Protein 5WEZ (pdb70)

Structure (mmCIF, N/CA/C/O backbone):
data_5WEZ
#
_entry.id   5WEZ
#
_cell.length_a   66.960
_cell.length_b   66.960
_cell.length_c   75.710
_cell.angle_alpha   90.00
_cell.angle_beta   90.00
_cell.angle_gamma   120.00
#
_symmetry.space_group_name_H-M   'P 32 2 1'
#
loop_
_entity.id
_entity.type
_entity.pdbx_description
1 polymer 'Tir chaperone'
2 polymer 'Translocated intimin receptor Tir'
#
loop_
_atom_site.group_PDB
_atom_site.id
_atom_site.type_symbol
_atom_site.label_atom_id
_atom_site.label_alt_id
_atom_site.label_comp_id
_atom_site.label_asym_id
_atom_site.label_entity_id
_atom_site.label_seq_id
_atom_site.pdbx_PDB_ins_code
_atom_site.Cartn_x
_atom_site.Cartn_y
_atom_site.Cartn_z
_atom_site.occupancy
_atom_site.B_iso_or_equiv
_atom_site.auth_seq_id
_atom_site.auth_comp_id
_atom_site.auth_asym_id
_atom_site.auth_atom_id
_atom_site.pdbx_PDB_model_num
ATOM 1 N N . ALA A 1 2 ? 4.175 45.380 15.452 1.00 184.67 1 ALA A N 1
ATOM 2 C CA . ALA A 1 2 ? 3.992 46.008 16.756 1.00 184.04 1 ALA A CA 1
ATOM 3 C C . ALA A 1 2 ? 3.948 44.904 17.794 1.00 180.46 1 ALA A C 1
ATOM 4 O O . ALA A 1 2 ? 3.095 44.872 18.686 1.00 180.37 1 ALA A O 1
ATOM 6 N N . SER A 1 3 ? 4.911 44.002 17.655 1.00 178.34 2 SER A N 1
ATOM 7 C CA . SER A 1 3 ? 4.890 42.716 18.327 1.00 173.79 2 SER A CA 1
ATOM 8 C C . SER A 1 3 ? 5.620 42.761 19.666 1.00 168.35 2 SER A C 1
ATOM 9 O O . SER A 1 3 ? 6.562 43.534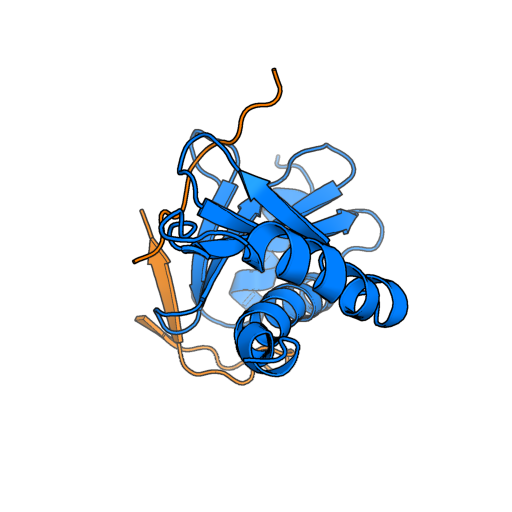 19.866 1.00 161.80 2 SER A O 1
ATOM 12 N N . SER A 1 4 ? 5.168 41.914 20.588 1.00 169.00 3 SER A N 1
ATOM 13 C CA . SER A 1 4 ? 5.842 41.774 21.866 1.00 169.17 3 SER A CA 1
ATOM 14 C C . SER A 1 4 ? 7.209 41.119 21.667 1.00 155.99 3 SER A C 1
ATOM 15 O O . SER A 1 4 ? 7.578 40.681 20.570 1.00 154.17 3 SER A O 1
ATOM 18 N N . ARG A 1 5 ? 7.964 41.045 22.760 1.00 146.06 4 ARG A N 1
ATOM 19 C CA . ARG A 1 5 ? 9.368 40.687 22.637 1.00 131.84 4 ARG A CA 1
ATOM 20 C C . ARG A 1 5 ? 9.570 39.219 22.259 1.00 118.81 4 ARG A C 1
ATOM 21 O O . ARG A 1 5 ? 10.597 38.882 21.653 1.00 102.89 4 ARG A O 1
ATOM 29 N N . SER A 1 6 ? 8.616 38.343 22.602 1.00 118.06 5 SER A N 1
ATOM 30 C CA . SER A 1 6 ? 8.688 36.942 22.192 1.00 109.01 5 SER A CA 1
ATOM 31 C C . SER A 1 6 ? 8.850 36.822 20.681 1.00 116.61 5 SER A C 1
ATOM 32 O O . SER A 1 6 ? 9.707 36.076 20.185 1.00 115.02 5 SER A O 1
ATOM 35 N N . GLU A 1 7 ? 8.038 37.570 19.934 1.00 122.94 6 GLU A N 1
ATOM 36 C CA . GLU A 1 7 ? 8.034 37.461 18.480 1.00 131.00 6 GLU A CA 1
ATOM 37 C C . GLU A 1 7 ? 9.255 38.092 17.824 1.00 128.98 6 GLU A C 1
ATOM 38 O O . GLU A 1 7 ? 9.545 37.796 16.656 1.00 127.31 6 GLU A O 1
ATOM 44 N N . LEU A 1 8 ? 9.962 38.967 18.534 1.00 128.07 7 LEU A N 1
ATOM 45 C CA . LEU A 1 8 ? 11.242 39.454 18.036 1.00 125.38 7 LEU A CA 1
ATOM 46 C C . LEU A 1 8 ? 12.321 38.395 18.211 1.00 123.61 7 LEU A C 1
ATOM 47 O O . LEU A 1 8 ? 12.998 38.009 17.246 1.00 118.76 7 LEU A O 1
ATOM 52 N N . LEU A 1 9 ? 12.469 37.901 19.447 1.00 120.02 8 LEU A N 1
ATOM 53 C CA . LEU A 1 9 ? 13.471 36.894 19.778 1.00 117.02 8 LEU A CA 1
ATOM 54 C C . LEU A 1 9 ? 13.475 35.751 18.784 1.00 118.93 8 LEU A C 1
ATOM 55 O O . LEU A 1 9 ? 14.525 35.379 18.249 1.00 115.43 8 LEU A O 1
ATOM 60 N N . LEU A 1 10 ? 12.292 35.205 18.513 1.00 119.28 9 LEU A N 1
ATOM 61 C CA . LEU A 1 10 ? 12.109 34.221 17.461 1.00 116.32 9 LEU A CA 1
ATOM 62 C C . LEU A 1 10 ? 12.800 34.658 16.182 1.00 121.98 9 LEU A C 1
ATOM 63 O O . LEU A 1 10 ? 13.770 34.031 15.750 1.00 126.55 9 LEU A O 1
ATOM 68 N N . ASP A 1 11 ? 12.318 35.745 15.583 1.00 124.76 10 ASP A N 1
ATOM 69 C CA . ASP A 1 11 ? 12.909 36.212 14.339 1.00 130.75 10 ASP A CA 1
ATOM 70 C C . ASP A 1 11 ? 14.406 36.411 14.490 1.00 125.15 10 ASP A C 1
ATOM 71 O O . ASP A 1 11 ? 15.184 35.996 13.624 1.00 124.87 10 ASP A O 1
ATOM 76 N N . ARG A 1 12 ? 14.830 37.022 15.597 1.00 119.21 11 ARG A N 1
ATOM 77 C CA . ARG A 1 12 ? 16.252 37.264 15.787 1.00 116.25 11 ARG A CA 1
ATOM 78 C C . ARG A 1 12 ? 17.007 35.955 15.967 1.00 104.51 11 ARG A C 1
ATOM 79 O O . ARG A 1 12 ? 18.142 35.819 15.505 1.00 108.65 11 ARG A O 1
ATOM 81 N N . PHE A 1 13 ? 16.372 34.970 16.593 1.00 95.52 12 PHE A N 1
ATOM 82 C CA . PHE A 1 13 ? 16.992 33.658 16.781 1.00 105.67 12 PHE A CA 1
ATOM 83 C C . PHE A 1 13 ? 17.127 32.907 15.456 1.00 113.26 12 PHE A C 1
ATOM 84 O O . PHE A 1 13 ? 18.196 32.370 15.131 1.00 114.59 12 PHE A O 1
ATOM 92 N N . ALA A 1 14 ? 16.042 32.845 14.681 1.00 116.14 13 ALA A N 1
ATOM 93 C CA . ALA A 1 14 ? 16.116 32.196 13.381 1.00 114.63 13 ALA A CA 1
ATOM 94 C C . ALA A 1 14 ? 17.159 32.868 12.499 1.00 130.58 13 ALA A C 1
ATOM 95 O O . ALA A 1 14 ? 17.790 32.203 11.672 1.00 136.26 13 ALA A O 1
ATOM 97 N N . GLU A 1 15 ? 17.372 34.176 12.678 1.00 140.05 14 GLU A N 1
ATOM 98 C CA . GLU A 1 15 ? 18.478 34.839 11.999 1.00 145.46 14 GLU A CA 1
ATOM 99 C C . GLU A 1 15 ? 19.816 34.312 12.487 1.00 140.16 14 GLU A C 1
ATOM 100 O O . GLU A 1 15 ? 20.749 34.164 11.692 1.00 149.53 14 GLU A O 1
ATOM 106 N N . LYS A 1 16 ? 19.935 34.035 13.790 1.00 127.09 15 LYS A N 1
ATOM 107 C CA . LYS A 1 16 ? 21.230 33.639 14.330 1.00 131.55 15 LYS A CA 1
ATOM 108 C C . LYS A 1 16 ? 21.655 32.263 13.813 1.00 134.63 15 LYS A C 1
ATOM 109 O O . LYS A 1 16 ? 22.831 32.054 13.486 1.00 135.56 15 LYS A O 1
ATOM 115 N N . ILE A 1 17 ? 20.714 31.314 13.704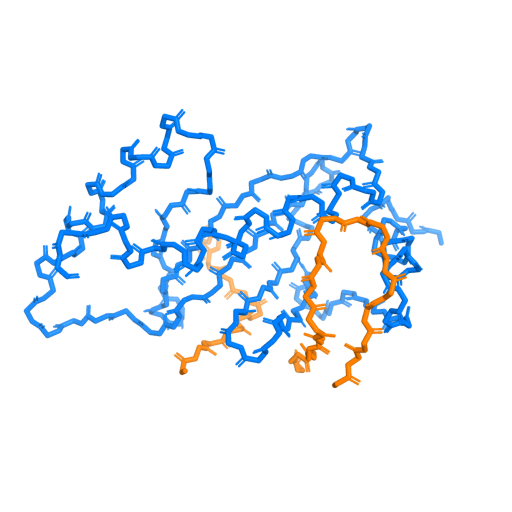 1.00 132.81 16 ILE A N 1
ATOM 116 C CA . ILE A 1 17 ? 21.083 29.976 13.230 1.00 125.57 16 ILE A CA 1
ATOM 117 C C . ILE A 1 17 ? 20.931 29.812 11.722 1.00 126.73 16 ILE A C 1
ATOM 118 O O . ILE A 1 17 ? 21.373 28.790 11.176 1.00 133.54 16 ILE A O 1
ATOM 123 N N . GLY A 1 18 ? 20.332 30.777 11.035 1.00 136.80 17 GLY A N 1
ATOM 124 C CA . GLY A 1 18 ? 20.293 30.724 9.588 1.00 152.11 17 GLY A CA 1
ATOM 125 C C . GLY A 1 18 ? 19.291 29.767 8.980 1.00 160.28 17 GLY A C 1
ATOM 126 O O . GLY A 1 18 ? 19.522 29.261 7.877 1.00 169.05 17 GLY A O 1
ATOM 127 N N . VAL A 1 19 ? 18.168 29.523 9.649 1.00 161.18 18 VAL A N 1
ATOM 128 C CA . VAL A 1 19 ? 17.135 28.628 9.139 1.00 170.64 18 V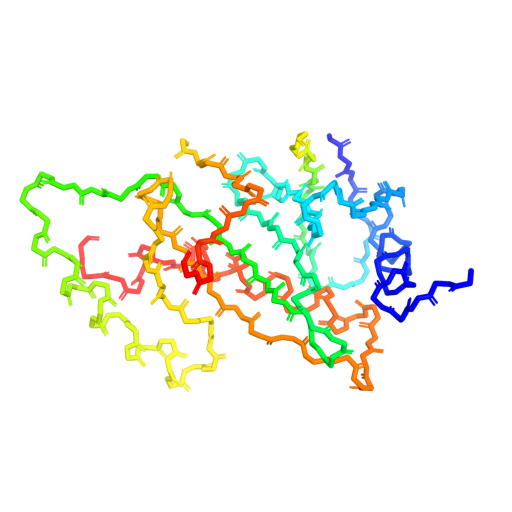AL A CA 1
ATOM 129 C C . VAL A 1 19 ? 15.960 29.406 8.538 1.00 177.05 18 VAL A C 1
ATOM 130 O O . VAL A 1 19 ? 14.873 28.848 8.358 1.00 179.32 18 VAL A O 1
ATOM 134 N N . GLY A 1 20 ? 16.155 30.679 8.226 1.00 178.06 19 GLY A N 1
ATOM 135 C CA . GLY A 1 20 ? 15.115 31.470 7.570 1.00 181.86 19 GLY A CA 1
ATOM 136 C C . GLY A 1 20 ? 14.181 32.118 8.585 1.00 175.44 19 GLY A C 1
ATOM 137 O O . GLY A 1 20 ? 14.639 32.878 9.441 1.00 173.68 19 GLY A O 1
ATOM 138 N N . SER A 1 21 ? 12.881 31.811 8.489 1.00 170.69 20 SER A N 1
ATOM 139 C CA . SER A 1 21 ? 11.865 32.478 9.297 1.00 159.17 20 SER A CA 1
ATOM 140 C C . SER A 1 21 ? 10.860 31.475 9.848 1.00 153.31 20 SER A C 1
ATOM 141 O O . SER A 1 21 ? 10.586 30.441 9.234 1.00 156.04 20 SER A O 1
ATOM 144 N N . ILE A 1 22 ? 10.311 31.812 11.023 1.00 143.36 21 ILE A N 1
ATOM 145 C CA . ILE A 1 22 ? 9.336 31.003 11.758 1.00 134.24 21 ILE A CA 1
ATOM 146 C C . ILE A 1 22 ? 8.377 31.954 12.457 1.00 129.65 21 ILE A C 1
ATOM 147 O O . ILE A 1 22 ? 8.539 33.173 12.373 1.00 132.74 21 ILE A O 1
ATOM 152 N N . SER A 1 23 ? 7.380 31.408 13.152 1.00 123.55 22 SER A N 1
ATOM 153 C CA . SER A 1 23 ? 6.309 32.222 13.719 1.00 126.40 22 SER A CA 1
ATOM 154 C C . SER A 1 23 ? 5.658 31.447 14.859 1.00 128.36 22 SER A C 1
ATOM 155 O O . SER A 1 23 ? 6.069 30.333 15.183 1.00 130.13 22 SER A O 1
ATOM 158 N N . PHE A 1 24 ? 4.635 32.046 15.470 1.00 130.10 23 PHE A N 1
ATOM 159 C CA . PHE A 1 24 ? 3.781 31.346 16.425 1.00 133.66 23 PHE A CA 1
ATOM 160 C C . PHE A 1 24 ? 2.432 31.019 15.781 1.00 143.94 23 PHE A C 1
ATOM 161 O O . PHE A 1 24 ? 1.974 31.720 14.875 1.00 153.68 23 PHE A O 1
ATOM 169 N N . ASN A 1 25 ? 1.793 29.944 16.251 1.00 140.96 24 ASN A N 1
ATOM 170 C CA . ASN A 1 25 ? 0.643 29.388 15.542 1.00 149.00 24 ASN A CA 1
ATOM 171 C C . ASN A 1 25 ? -0.657 29.770 16.250 1.00 154.21 24 ASN A C 1
ATOM 172 O O . ASN A 1 25 ? -0.670 30.564 17.196 1.00 150.11 24 ASN A O 1
ATOM 177 N N . GLU A 1 26 ? -1.772 29.210 15.769 1.00 169.33 25 GLU A N 1
ATOM 178 C CA . GLU A 1 26 ? -3.065 29.517 16.369 1.00 174.25 25 GLU A CA 1
ATOM 179 C C . GLU A 1 26 ? -3.084 29.176 17.854 1.00 170.14 25 GLU A C 1
ATOM 180 O O . GLU A 1 26 ? -3.865 29.760 18.612 1.00 178.33 25 GLU A O 1
ATOM 182 N N . ASN A 1 27 ? -2.212 28.273 18.288 1.00 157.22 26 ASN A N 1
ATOM 183 C CA . ASN A 1 27 ? -2.143 27.821 19.671 1.00 151.14 26 ASN A CA 1
ATOM 184 C C . ASN A 1 27 ? -0.910 28.360 20.401 1.00 143.09 26 ASN A C 1
ATOM 185 O O . ASN A 1 27 ? -0.353 27.687 21.279 1.00 129.14 26 ASN A O 1
ATOM 190 N N . ARG A 1 28 ? -0.451 29.555 20.018 1.00 145.56 27 ARG A N 1
ATOM 191 C CA . ARG A 1 28 ? 0.577 30.290 20.749 1.00 135.45 27 ARG A CA 1
ATOM 192 C C . ARG A 1 28 ? 1.815 29.427 20.977 1.00 135.19 27 ARG A C 1
ATOM 193 O O . ARG A 1 28 ? 2.342 29.338 22.089 1.00 135.36 27 ARG A O 1
ATOM 201 N N . LEU A 1 29 ? 2.267 28.758 19.920 1.00 137.84 28 LEU A N 1
ATOM 202 C CA . LEU A 1 29 ? 3.534 28.051 20.029 1.00 137.17 28 LEU A CA 1
ATOM 203 C C . LEU A 1 29 ? 4.135 27.834 18.646 1.00 130.29 28 LEU A C 1
ATOM 204 O O . LEU A 1 29 ? 3.500 28.067 17.618 1.00 138.74 28 LEU A O 1
ATOM 209 N N . CYS A 1 30 ? 5.389 27.401 18.648 1.00 113.83 29 CYS A N 1
ATOM 210 C CA . CYS A 1 30 ? 6.202 27.305 17.441 1.00 120.53 29 CYS A CA 1
ATOM 211 C C . CYS A 1 30 ? 7.003 26.011 17.559 1.00 126.89 29 CYS A C 1
ATOM 212 O O . CYS A 1 30 ? 8.041 25.962 18.234 1.00 118.59 29 CYS A O 1
ATOM 215 N N . SER A 1 31 ? 6.504 24.961 16.917 1.00 134.23 30 SER A N 1
ATOM 216 C CA . SER A 1 31 ? 7.110 23.641 16.996 1.00 136.29 30 SER A CA 1
ATOM 217 C C . SER A 1 31 ? 8.059 23.443 15.818 1.00 143.01 30 SER A C 1
ATOM 218 O O . SER A 1 31 ? 7.668 23.610 14.656 1.00 156.38 30 SER A O 1
ATOM 221 N N . PHE A 1 32 ? 9.300 23.100 16.127 1.00 128.87 31 PHE A N 1
ATOM 222 C CA . PHE A 1 32 ? 10.286 22.693 15.151 1.00 125.59 31 PHE A CA 1
ATOM 223 C C . PHE A 1 32 ? 10.966 21.445 15.706 1.00 129.47 31 PHE A C 1
ATOM 224 O O . PHE A 1 32 ? 11.071 21.283 16.923 1.00 131.80 31 PHE A O 1
ATOM 232 N N . ALA A 1 33 ? 11.401 20.549 14.828 1.00 134.17 32 ALA A N 1
ATOM 233 C CA . ALA A 1 33 ? 12.080 19.336 15.252 1.00 141.60 32 ALA A CA 1
ATOM 234 C C . ALA A 1 33 ? 13.553 19.413 14.870 1.00 142.04 32 ALA A C 1
ATOM 235 O O . ALA A 1 33 ? 13.899 19.459 13.685 1.00 146.21 32 ALA A O 1
ATOM 237 N N . ILE A 1 34 ? 14.420 19.426 15.876 1.00 137.25 33 ILE A N 1
ATOM 238 C CA . ILE A 1 34 ? 15.854 19.504 15.632 1.00 132.00 33 ILE A CA 1
ATOM 239 C C . ILE A 1 34 ? 16.359 18.093 15.355 1.00 143.60 33 ILE A C 1
ATOM 240 O O . ILE A 1 34 ? 16.389 17.239 16.248 1.00 143.63 33 ILE A O 1
ATOM 245 N N . ASP A 1 35 ? 16.710 17.844 14.087 1.00 149.88 34 ASP A N 1
ATOM 246 C CA . ASP A 1 35 ? 17.223 16.570 13.594 1.00 149.52 34 ASP A CA 1
ATOM 247 C C . ASP A 1 35 ? 16.153 15.483 13.541 1.00 154.17 34 ASP A C 1
ATOM 248 O O . ASP A 1 35 ? 16.463 14.301 13.706 1.00 156.54 34 ASP A O 1
ATOM 253 N N . GLU A 1 36 ? 14.893 15.874 13.309 1.00 157.27 35 GLU A N 1
ATOM 254 C CA . GLU A 1 36 ? 13.763 14.971 13.062 1.00 165.48 35 GLU A CA 1
ATOM 255 C C . GLU A 1 36 ? 13.599 13.864 14.106 1.00 164.15 35 GLU A C 1
ATOM 256 O O . GLU A 1 36 ? 12.772 12.958 13.937 1.00 170.59 35 GLU A O 1
ATOM 262 N N . ILE A 1 37 ? 14.356 13.922 15.196 1.00 154.86 36 ILE A N 1
ATOM 263 C CA . ILE A 1 37 ? 14.156 13.045 16.348 1.00 146.48 36 ILE A CA 1
ATOM 264 C C . ILE A 1 37 ? 13.709 13.846 17.565 1.00 137.87 36 ILE A C 1
ATOM 265 O O . ILE A 1 37 ? 12.733 13.498 18.232 1.00 135.30 36 ILE A O 1
ATOM 270 N N . TYR A 1 38 ? 14.385 14.955 17.836 1.00 135.10 37 TYR A N 1
ATOM 271 C CA . TYR A 1 38 ? 14.129 15.747 19.032 1.00 128.31 37 TYR A CA 1
ATOM 272 C C . TYR A 1 38 ? 13.094 16.828 18.730 1.00 125.59 37 TYR A C 1
ATOM 273 O O . TYR A 1 38 ? 13.401 17.861 18.130 1.00 122.43 37 TYR A O 1
ATOM 282 N N . TYR A 1 39 ? 11.868 16.595 19.178 1.00 124.77 38 TYR A N 1
ATOM 283 C CA . TYR A 1 39 ? 10.784 17.533 18.963 1.00 125.28 38 TYR A CA 1
ATOM 284 C C . TYR A 1 39 ? 10.760 18.583 20.064 1.00 118.90 38 TYR A C 1
ATOM 285 O O . TYR A 1 39 ? 10.799 18.261 21.257 1.00 114.00 38 TYR A O 1
ATOM 294 N N . ILE A 1 40 ? 10.675 19.841 19.640 1.00 114.65 39 ILE A N 1
ATOM 295 C CA . ILE A 1 40 ? 10.716 21.013 20.502 1.00 101.66 39 ILE A CA 1
ATOM 296 C C . ILE A 1 40 ? 9.614 21.949 20.041 1.00 106.29 39 ILE A C 1
ATOM 297 O O . ILE A 1 40 ? 9.415 22.130 18.833 1.00 112.21 39 ILE A O 1
ATOM 302 N N . SER A 1 41 ? 8.874 22.512 20.993 1.00 97.16 40 SER A N 1
ATOM 303 C CA . SER A 1 41 ? 7.853 23.501 20.694 1.00 102.00 40 SER A CA 1
ATOM 304 C C . SER A 1 41 ? 8.066 24.672 21.635 1.00 101.78 40 SER A C 1
ATOM 305 O O . SER A 1 41 ? 8.016 24.506 22.864 1.00 102.24 40 SER A O 1
ATOM 308 N N . LEU A 1 42 ? 8.348 25.840 21.071 1.00 97.42 41 LEU A N 1
ATOM 309 C CA . LEU A 1 42 ? 8.453 27.045 21.877 1.00 100.10 41 LEU A CA 1
ATOM 310 C C . LEU A 1 42 ? 7.060 27.631 22.091 1.00 102.10 41 LEU A C 1
ATOM 311 O O . LEU A 1 42 ? 6.319 27.844 21.130 1.00 103.92 41 LEU A O 1
ATOM 316 N N . SER A 1 43 ? 6.704 27.865 23.348 1.00 94.82 42 SER A N 1
ATOM 317 C CA . SER A 1 43 ? 5.450 28.495 23.728 1.00 91.88 42 SER A CA 1
ATOM 318 C C . SER A 1 43 ? 5.779 29.822 24.391 1.00 102.65 42 SER A C 1
ATOM 319 O O . SER A 1 43 ? 6.693 29.889 25.207 1.00 111.89 42 SER A O 1
ATOM 322 N N . ASP A 1 44 ? 5.066 30.885 24.050 1.00 113.89 43 ASP A N 1
ATOM 323 C CA . ASP A 1 44 ? 5.111 32.044 24.936 1.00 124.81 43 ASP A CA 1
ATOM 324 C C . ASP A 1 44 ? 3.866 31.959 25.808 1.00 121.57 43 ASP A C 1
ATOM 325 O O . ASP A 1 44 ? 2.817 32.531 25.519 1.00 117.51 43 ASP A O 1
ATOM 330 N N . ALA A 1 45 ? 4.001 31.172 26.882 1.00 119.46 44 ALA A N 1
ATOM 331 C CA . ALA A 1 45 ? 2.914 31.010 27.835 1.00 121.24 44 ALA A CA 1
ATOM 332 C C . ALA A 1 45 ? 2.458 32.345 28.382 1.00 114.72 44 ALA A C 1
ATOM 333 O O . ALA A 1 45 ? 1.264 32.574 28.556 1.00 123.90 44 ALA A O 1
ATOM 335 N N . ASN A 1 46 ? 3.388 33.254 28.616 1.00 102.13 45 ASN A N 1
ATOM 336 C CA . ASN A 1 46 ? 3.135 34.369 29.500 1.00 107.53 45 ASN A CA 1
ATOM 337 C C . ASN A 1 46 ? 3.861 35.608 29.000 1.00 94.98 45 ASN A C 1
ATOM 338 O O . ASN A 1 46 ? 4.833 35.531 28.257 1.00 103.11 45 ASN A O 1
ATOM 343 N N . ASP A 1 47 ? 3.382 36.766 29.412 1.00 109.55 46 ASP A N 1
ATOM 344 C CA . ASP A 1 47 ? 4.070 38.004 29.063 1.00 118.70 46 ASP A CA 1
ATOM 345 C C . ASP A 1 47 ? 5.497 38.004 29.585 1.00 115.21 46 ASP A C 1
ATOM 346 O O . ASP A 1 47 ? 6.382 38.645 29.007 1.00 125.65 46 ASP A O 1
ATOM 351 N N . GLU A 1 48 ? 5.733 37.312 30.683 1.00 106.76 47 GLU A N 1
ATOM 352 C CA . GLU A 1 48 ? 7.043 37.340 31.299 1.00 111.75 47 GLU A CA 1
ATOM 353 C C . GLU A 1 48 ? 7.932 36.194 30.839 1.00 107.35 47 GLU A C 1
ATOM 354 O O . GLU A 1 48 ? 9.164 36.314 30.900 1.00 110.65 47 GLU A O 1
ATOM 360 N N . TYR A 1 49 ? 7.368 35.085 30.377 1.00 99.31 48 TYR A N 1
ATOM 361 C CA . TYR A 1 49 ? 8.253 33.984 30.047 1.00 94.94 48 TYR A CA 1
ATOM 362 C C . TYR A 1 49 ? 7.709 33.209 28.856 1.00 91.07 48 TYR A C 1
ATOM 363 O O . TYR A 1 49 ? 6.507 33.256 28.554 1.00 97.00 48 TYR A O 1
ATOM 372 N N . MET A 1 50 ? 8.626 32.525 28.172 1.00 83.35 49 MET A N 1
ATOM 373 C CA . MET A 1 50 ? 8.320 31.427 27.275 1.00 85.66 49 MET A CA 1
ATOM 374 C C . MET A 1 50 ? 8.582 30.117 28.006 1.00 79.70 49 MET A C 1
ATOM 375 O O . MET A 1 50 ? 9.445 30.053 28.875 1.00 90.32 49 MET A O 1
ATOM 380 N N . MET A 1 51 ? 7.795 29.096 27.690 1.00 76.45 50 MET A N 1
ATOM 381 C CA . MET A 1 51 ? 8.121 27.732 28.056 1.00 84.40 50 MET A CA 1
ATOM 382 C C . MET A 1 51 ? 8.796 27.085 26.855 1.00 87.70 50 MET A C 1
ATOM 383 O O . MET A 1 51 ? 8.593 27.507 25.713 1.00 91.90 50 MET A O 1
ATOM 388 N N . ILE A 1 52 ? 9.639 26.087 27.126 1.00 78.98 51 ILE A N 1
ATOM 389 C CA . ILE A 1 52 ? 10.341 25.340 26.097 1.00 74.61 51 ILE A CA 1
ATOM 390 C C . ILE A 1 52 ? 10.037 23.877 26.324 1.00 71.76 51 ILE A C 1
ATOM 391 O O . ILE A 1 52 ? 10.456 23.305 27.340 1.00 75.10 51 ILE A O 1
ATOM 396 N N . TYR A 1 53 ? 9.308 23.273 25.393 1.00 73.27 52 TYR A N 1
ATOM 397 C CA . TYR A 1 53 ? 8.854 21.907 25.552 1.00 83.06 52 TYR A CA 1
ATOM 398 C C . TYR A 1 53 ? 9.681 20.976 24.681 1.00 94.33 52 TYR A C 1
ATOM 399 O O . TYR A 1 53 ? 9.872 21.237 23.488 1.00 106.19 52 TYR A O 1
ATOM 408 N N . GLY A 1 54 ? 10.216 19.926 25.292 1.00 89.64 53 GLY A N 1
ATOM 409 C CA . GLY A 1 54 ? 10.838 18.869 24.530 1.00 96.42 53 GLY A CA 1
ATOM 410 C C . GLY A 1 54 ? 9.900 17.692 24.606 1.00 106.11 53 GLY A C 1
ATOM 411 O O . GLY A 1 54 ? 9.527 17.248 25.697 1.00 109.10 53 GLY A O 1
ATOM 412 N N . VAL A 1 55 ? 9.467 17.207 23.453 1.00 107.42 54 VAL A N 1
ATOM 413 C CA . VAL A 1 55 ? 8.481 16.141 23.383 1.00 107.69 54 VAL A CA 1
ATOM 414 C C . VAL A 1 55 ? 9.221 14.831 23.182 1.00 114.12 54 VAL A C 1
ATOM 415 O O . VAL A 1 55 ? 10.081 14.723 22.305 1.00 130.12 54 VAL A O 1
ATOM 419 N N . CYS A 1 56 ? 8.906 13.828 23.994 1.00 143.59 55 CYS A N 1
ATOM 420 C CA . CYS A 1 56 ? 9.682 12.597 23.964 1.00 136.28 55 CYS A CA 1
ATOM 421 C C . CYS A 1 56 ? 8.847 11.388 23.557 1.00 138.51 55 CYS A C 1
ATOM 422 O O . CYS A 1 56 ? 9.265 10.246 23.770 1.00 142.50 55 CYS A O 1
ATOM 425 N N . GLY A 1 57 ? 7.680 11.620 22.973 1.00 137.16 56 GLY A N 1
ATOM 426 C CA . GLY A 1 57 ? 6.838 10.567 22.444 1.00 138.90 56 GLY A CA 1
ATOM 427 C C . GLY A 1 57 ? 5.721 10.193 23.397 1.00 147.29 56 GLY A C 1
ATOM 428 O O . GLY A 1 57 ? 5.566 10.757 24.479 1.00 149.93 56 GLY A O 1
ATOM 429 N N . LYS A 1 58 ? 4.933 9.205 22.960 1.00 154.09 57 LYS A N 1
ATOM 430 C CA . LYS A 1 58 ? 3.931 8.589 23.823 1.00 152.72 57 LYS A CA 1
ATOM 431 C C . LYS A 1 58 ? 4.594 8.022 25.082 1.00 157.33 57 LYS A C 1
ATOM 432 O O . LYS A 1 58 ? 5.808 7.801 25.130 1.00 153.80 57 LYS A O 1
ATOM 434 N N . PHE A 1 59 ? 3.787 7.811 26.122 1.00 165.85 58 PHE A N 1
ATOM 435 C CA . PHE A 1 59 ? 4.299 7.418 27.429 1.00 168.50 58 PHE A CA 1
ATOM 436 C C . PHE A 1 59 ? 3.905 5.978 27.712 1.00 176.02 58 PHE A C 1
ATOM 437 O O . PHE A 1 59 ? 2.705 5.675 27.783 1.00 182.14 58 PHE A O 1
ATOM 445 N N . PRO A 1 60 ? 4.867 5.072 27.888 1.00 180.43 59 PRO A N 1
ATOM 446 C CA . PRO A 1 60 ? 4.532 3.656 28.098 1.00 190.72 59 PRO A CA 1
ATOM 447 C C . PRO A 1 60 ? 3.573 3.425 29.261 1.00 196.10 59 PRO A C 1
ATOM 448 O O . PRO A 1 60 ? 3.623 4.096 30.296 1.00 191.90 59 PRO A O 1
ATOM 452 N N . THR A 1 61 ? 2.672 2.461 29.061 1.00 202.95 60 THR A N 1
ATOM 453 C CA . THR A 1 61 ? 1.718 2.042 30.075 1.00 207.88 60 THR A CA 1
ATOM 454 C C . THR A 1 61 ? 1.672 0.525 30.227 1.00 206.99 60 THR A C 1
ATOM 455 O O . THR A 1 61 ? 0.738 0.010 30.854 1.00 211.71 60 THR A O 1
ATOM 459 N N . ASP A 1 62 ? 2.640 -0.203 29.661 1.00 202.36 61 ASP A N 1
ATOM 460 C CA . ASP A 1 62 ? 2.729 -1.659 29.799 1.00 199.90 61 ASP A CA 1
ATOM 461 C C . ASP A 1 62 ? 3.783 -1.988 30.853 1.00 195.75 61 ASP A C 1
ATOM 462 O O . ASP A 1 62 ? 4.987 -1.876 30.594 1.00 191.80 61 ASP A O 1
ATOM 464 N N . ASN A 1 63 ? 3.326 -2.428 32.027 1.00 196.78 62 ASN A N 1
ATOM 465 C CA . ASN A 1 63 ? 4.137 -2.479 33.239 1.00 191.95 62 ASN A CA 1
ATOM 466 C C . ASN A 1 63 ? 4.830 -1.130 33.474 1.00 188.40 62 ASN A C 1
ATOM 467 O O . ASN A 1 63 ? 6.062 -1.080 33.577 1.00 182.48 62 ASN A O 1
ATOM 472 N N . PRO A 1 64 ? 4.060 -0.009 33.566 1.00 195.18 63 PRO A N 1
ATOM 473 C CA . PRO A 1 64 ? 4.664 1.327 33.691 1.00 201.03 63 PRO A CA 1
ATOM 474 C C . PRO A 1 64 ? 5.122 1.671 35.111 1.00 210.22 63 PRO A C 1
ATOM 475 O O . PRO A 1 64 ? 4.834 2.753 35.637 1.00 207.73 63 PRO A O 1
ATOM 479 N N . ASN A 1 65 ? 5.839 0.738 35.741 1.00 197.86 64 ASN A N 1
ATOM 480 C CA . ASN A 1 65 ? 6.520 1.019 37.001 1.00 198.87 64 ASN A CA 1
ATOM 481 C C . ASN A 1 65 ? 7.567 2.109 36.847 1.00 189.00 64 ASN A C 1
ATOM 482 O O . ASN A 1 65 ? 8.068 2.619 37.850 1.00 184.61 64 ASN A O 1
ATOM 487 N N . PHE A 1 66 ? 7.928 2.456 35.613 1.00 177.14 65 PHE A N 1
ATOM 488 C CA . PHE A 1 66 ? 8.991 3.422 35.382 1.00 165.10 65 PHE A CA 1
ATOM 489 C C . PHE A 1 66 ? 8.519 4.868 35.502 1.00 150.79 65 PHE A C 1
ATOM 490 O O . PHE A 1 66 ? 9.358 5.776 35.524 1.00 139.14 65 PHE A O 1
ATOM 498 N N . ALA A 1 67 ? 7.204 5.111 35.546 1.00 148.07 66 ALA A N 1
ATOM 499 C CA . ALA A 1 67 ? 6.733 6.450 35.876 1.00 133.72 66 ALA A CA 1
ATOM 500 C C . ALA A 1 67 ? 7.314 6.899 37.202 1.00 129.84 66 ALA A C 1
ATOM 501 O O . ALA A 1 67 ? 7.636 8.079 37.376 1.00 131.74 66 ALA A O 1
ATOM 503 N N . LEU A 1 68 ? 7.500 5.958 38.127 1.00 131.37 67 LEU A N 1
ATOM 504 C CA . LEU A 1 68 ? 8.268 6.211 39.338 1.00 130.67 67 LEU A CA 1
ATOM 505 C C . LEU A 1 68 ? 9.764 6.321 39.061 1.00 128.13 67 LEU A C 1
ATOM 506 O O . LEU A 1 68 ? 10.489 6.979 39.822 1.00 126.40 67 LEU A O 1
ATOM 511 N N . GLU A 1 69 ? 10.252 5.669 38.001 1.00 125.49 68 GLU A N 1
ATOM 512 C CA . GLU A 1 69 ? 11.657 5.841 37.630 1.00 121.15 68 GLU A CA 1
ATOM 513 C C . GLU A 1 69 ? 11.910 7.232 37.054 1.00 105.89 68 GLU A C 1
ATOM 514 O O . GLU A 1 69 ? 12.902 7.878 37.405 1.00 101.71 68 GLU A O 1
ATOM 516 N N . ILE A 1 70 ? 11.029 7.711 36.170 1.00 103.01 69 ILE A N 1
ATOM 517 C CA . ILE A 1 70 ? 11.112 9.097 35.692 1.00 102.18 69 ILE A CA 1
ATOM 518 C C . ILE A 1 70 ? 11.042 10.085 36.855 1.00 100.21 69 ILE A C 1
ATOM 519 O O . ILE A 1 70 ? 11.875 10.993 36.980 1.00 82.21 69 ILE A O 1
ATOM 524 N N . LEU A 1 71 ? 10.034 9.929 37.716 1.00 106.30 70 LEU A N 1
ATOM 525 C CA . LEU A 1 71 ? 9.970 10.760 38.914 1.00 109.35 70 LEU A CA 1
ATOM 526 C C . LEU A 1 71 ? 11.269 10.693 39.706 1.00 108.09 70 LEU A C 1
ATOM 527 O O . LEU A 1 71 ? 11.668 11.671 40.345 1.00 109.61 70 LEU A O 1
ATOM 532 N N . ASN A 1 72 ? 11.958 9.560 39.648 1.00 113.55 71 ASN A N 1
ATOM 533 C CA . ASN A 1 72 ? 13.253 9.444 40.306 1.00 116.23 71 ASN A CA 1
ATOM 534 C C . ASN A 1 72 ? 14.344 10.140 39.507 1.00 106.05 71 ASN A C 1
ATOM 535 O O . ASN A 1 72 ? 15.232 10.786 40.078 1.00 102.12 71 ASN A O 1
ATOM 540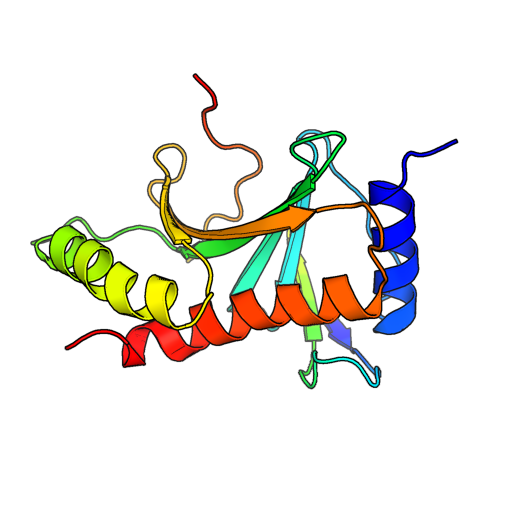 N N . ALA A 1 73 ? 14.298 10.006 38.179 1.00 100.34 72 ALA A N 1
ATOM 541 C CA . ALA A 1 73 ? 15.222 10.747 37.330 1.00 97.13 72 ALA A CA 1
ATOM 542 C C . ALA A 1 73 ? 15.154 12.236 37.620 1.00 97.66 72 ALA A C 1
ATOM 543 O O . ALA A 1 73 ? 16.171 12.939 37.549 1.00 94.38 72 ALA A O 1
ATOM 545 N N . ASN A 1 74 ? 13.969 12.732 37.974 1.00 100.37 73 ASN A N 1
ATOM 546 C CA . ASN A 1 74 ? 13.836 14.158 38.175 1.00 94.45 73 ASN A CA 1
ATOM 547 C C . ASN A 1 74 ? 14.775 14.681 39.257 1.00 97.39 73 ASN A C 1
ATOM 548 O O . ASN A 1 74 ? 15.062 15.883 39.288 1.00 98.45 73 ASN A O 1
ATOM 553 N N . LEU A 1 75 ? 15.296 13.814 40.120 1.00 95.27 74 LEU A N 1
ATOM 554 C CA . LEU A 1 75 ? 16.331 14.271 41.031 1.00 90.63 74 LEU A CA 1
ATOM 555 C C . LEU A 1 75 ? 17.539 14.768 40.259 1.00 91.48 74 LEU A C 1
ATOM 556 O O . LEU A 1 75 ? 18.093 15.830 40.566 1.00 86.69 74 LEU A O 1
ATOM 561 N N . TRP A 1 76 ? 17.945 14.041 39.226 1.00 93.87 75 TRP A N 1
ATOM 562 C CA . TRP A 1 76 ? 19.138 14.464 38.508 1.00 91.79 75 TRP A CA 1
ATOM 563 C C . TRP A 1 76 ? 18.912 15.828 37.898 1.00 89.09 75 TRP A C 1
ATOM 564 O O . TRP A 1 76 ? 19.665 16.764 38.170 1.00 98.90 75 TRP A O 1
ATOM 575 N N . PHE A 1 77 ? 17.828 15.989 37.143 1.00 87.71 76 PHE A N 1
ATOM 576 C CA . PHE A 1 77 ? 17.617 17.269 36.470 1.00 86.85 76 PHE A CA 1
ATOM 577 C C . PHE A 1 77 ? 17.471 18.421 37.462 1.00 82.09 76 PHE A C 1
ATOM 578 O O . PHE A 1 77 ? 17.823 19.562 37.136 1.00 86.84 76 PHE A O 1
ATOM 586 N N . ALA A 1 78 ? 16.997 18.143 38.679 1.00 72.29 77 ALA A N 1
ATOM 587 C CA . ALA A 1 78 ? 16.890 19.206 39.672 1.00 82.51 77 ALA A CA 1
ATOM 588 C C . ALA A 1 78 ? 18.262 19.681 40.145 1.00 92.22 77 ALA A C 1
ATOM 589 O O . ALA A 1 78 ? 18.482 20.887 40.307 1.00 95.97 77 ALA A O 1
ATOM 591 N N . GLU A 1 79 ? 19.195 18.756 40.400 1.00 95.51 78 GLU A N 1
ATOM 592 C CA . GLU A 1 79 ? 20.540 19.183 40.781 1.00 92.51 78 GLU A CA 1
ATOM 593 C C . GLU A 1 79 ? 21.259 19.869 39.620 1.00 91.98 78 GLU A C 1
ATOM 594 O O . GLU A 1 79 ? 22.029 20.815 39.836 1.00 97.61 78 GLU A O 1
ATOM 600 N N . ASN A 1 80 ? 21.026 19.414 38.387 1.00 88.56 79 ASN A N 1
ATOM 601 C CA . ASN A 1 80 ? 21.778 19.879 37.230 1.00 90.51 79 ASN A CA 1
ATOM 602 C C . ASN A 1 80 ? 21.196 21.143 36.625 1.00 100.31 79 ASN A C 1
ATOM 603 O O . ASN A 1 80 ? 21.802 21.710 35.710 1.00 104.13 79 ASN A O 1
ATOM 608 N N . GLY A 1 81 ? 20.044 21.597 37.111 1.00 103.90 80 GLY A N 1
ATOM 609 C CA . GLY A 1 81 ? 19.410 22.770 36.549 1.00 104.93 80 GLY A CA 1
ATOM 610 C C . GLY A 1 81 ? 18.585 22.529 35.308 1.00 100.55 80 GLY A C 1
ATOM 611 O O . GLY A 1 81 ? 18.090 23.494 34.710 1.00 106.70 80 GLY A O 1
ATOM 612 N N . GLY A 1 82 ? 18.392 21.271 34.921 1.00 91.95 81 GLY A N 1
ATOM 613 C CA . GLY A 1 82 ? 17.772 20.936 33.659 1.00 93.15 81 GLY A CA 1
ATOM 614 C C . GLY A 1 82 ? 16.272 21.124 33.618 1.00 87.44 81 GLY A C 1
ATOM 615 O O . GLY A 1 82 ? 15.654 21.698 34.521 1.00 90.69 81 GLY A O 1
ATOM 616 N N . PRO A 1 83 ? 15.653 20.646 32.554 1.00 81.48 82 PRO A N 1
ATOM 617 C CA . PRO A 1 83 ? 14.201 20.764 32.437 1.00 79.43 82 PRO A CA 1
ATOM 618 C C . PRO A 1 83 ? 13.501 19.884 33.465 1.00 82.04 82 PRO A C 1
ATOM 619 O O . PRO A 1 83 ? 14.052 18.918 33.997 1.00 81.47 82 PRO A O 1
ATOM 623 N N . TYR A 1 84 ? 12.261 20.246 33.762 1.00 78.85 83 TYR A N 1
ATOM 624 C CA . TYR A 1 84 ? 11.433 19.361 34.560 1.00 78.54 83 TYR A CA 1
ATOM 625 C C . TYR A 1 84 ? 10.887 18.240 33.685 1.00 88.33 83 TYR A C 1
ATOM 626 O O . TYR A 1 84 ? 10.307 18.492 32.619 1.00 92.82 83 TYR A O 1
ATOM 635 N N . LEU A 1 85 ? 11.057 17.003 34.148 1.00 88.97 84 LEU A N 1
ATOM 636 C CA . LEU A 1 85 ? 10.335 15.851 33.599 1.00 92.22 84 LEU A CA 1
ATOM 637 C C . LEU A 1 85 ? 8.851 15.918 33.982 1.00 91.18 84 LEU A C 1
ATOM 638 O O . LEU A 1 85 ? 8.507 15.821 35.161 1.00 85.53 84 LEU A O 1
ATOM 643 N N . CYS A 1 86 ? 7.965 16.077 32.993 1.00 93.31 85 CYS A N 1
ATOM 644 C CA . CYS A 1 86 ? 6.529 16.174 33.222 1.00 98.60 85 CYS A CA 1
ATOM 645 C C . CYS A 1 86 ? 5.757 15.235 32.314 1.00 111.17 85 CYS A C 1
ATOM 646 O O . CYS A 1 86 ? 6.170 14.961 31.185 1.00 113.64 85 CYS A O 1
ATOM 649 N N . TYR A 1 87 ? 4.598 14.785 32.795 1.00 122.29 86 TYR A N 1
ATOM 650 C CA . TYR A 1 87 ? 3.670 13.999 31.988 1.00 127.47 86 TYR A CA 1
ATOM 651 C C . TYR A 1 87 ? 2.476 14.847 31.568 1.00 126.31 86 TYR A C 1
ATOM 652 O O . TYR A 1 87 ? 1.900 15.576 32.380 1.00 122.17 86 TYR A O 1
ATOM 661 N N . GLU A 1 88 ? 2.088 14.713 30.306 1.00 132.37 87 GLU A N 1
ATOM 662 C CA . GLU A 1 88 ? 1.006 15.482 29.713 1.00 141.59 87 GLU A CA 1
ATOM 663 C C . GLU A 1 88 ? -0.098 14.528 29.280 1.00 154.47 87 GLU A C 1
ATOM 664 O O . GLU A 1 88 ? 0.180 13.459 28.729 1.00 159.36 87 GLU A O 1
ATOM 670 N N . SER A 1 89 ? -1.354 14.926 29.515 1.00 161.01 88 SER A N 1
ATOM 671 C CA . SER A 1 89 ? -2.494 14.025 29.368 1.00 170.45 88 SER A CA 1
ATOM 672 C C . SER A 1 89 ? -3.167 14.074 28.000 1.00 173.45 88 SER A C 1
ATOM 673 O O . SER A 1 89 ? -3.825 13.099 27.619 1.00 181.96 88 SER A O 1
ATOM 676 N N . GLY A 1 90 ? -3.025 15.172 27.255 1.00 169.13 89 GLY A N 1
ATOM 677 C CA . GLY A 1 90 ? -3.745 15.303 25.998 1.00 177.17 89 GLY A CA 1
ATOM 678 C C . GLY A 1 90 ? -3.165 14.459 24.881 1.00 183.70 89 GLY A C 1
ATOM 679 O O . GLY A 1 90 ? -3.885 14.051 23.963 1.00 192.56 89 GLY A O 1
ATOM 680 N N . ALA A 1 91 ? -1.861 14.200 24.930 1.00 179.73 90 ALA A N 1
ATOM 681 C CA . ALA A 1 91 ? -1.195 13.320 23.984 1.00 183.47 90 ALA A CA 1
ATOM 682 C C . ALA A 1 91 ? -0.571 12.123 24.682 1.00 180.11 90 ALA A C 1
ATOM 683 O O . ALA A 1 91 ? 0.164 11.360 24.043 1.00 180.98 90 ALA A O 1
ATOM 685 N N . GLN A 1 92 ? -0.840 11.952 25.980 1.00 176.21 91 GLN A N 1
ATOM 686 C CA . GLN A 1 92 ? -0.216 10.911 26.801 1.00 173.92 91 GLN A CA 1
ATOM 687 C C . GLN A 1 92 ? 1.302 10.910 26.636 1.00 165.58 91 GLN A C 1
ATOM 688 O O . GLN A 1 92 ? 1.955 9.885 26.812 1.00 161.41 91 GLN A O 1
ATOM 690 N N . SER A 1 93 ? 1.875 12.065 26.299 1.00 161.60 92 SER A N 1
ATOM 691 C CA . SER A 1 93 ? 3.277 12.163 25.912 1.00 153.38 92 SER A CA 1
ATOM 692 C C . SER A 1 93 ? 4.131 12.639 27.074 1.00 138.27 92 SER A C 1
ATOM 693 O O . SER A 1 93 ? 3.687 13.441 27.895 1.00 139.54 92 SER A O 1
ATOM 696 N N . LEU A 1 94 ? 5.355 12.126 27.145 1.00 131.11 93 LEU A N 1
ATOM 697 C CA . LEU A 1 94 ? 6.331 12.673 28.070 1.00 121.35 93 LEU A CA 1
ATOM 698 C C . LEU A 1 94 ? 6.763 14.057 27.582 1.00 117.64 93 LEU A C 1
ATOM 699 O O . LEU A 1 94 ? 6.508 14.448 26.439 1.00 121.73 93 LEU A O 1
ATOM 704 N N . LEU A 1 95 ? 7.383 14.816 28.478 1.00 112.62 94 LEU A N 1
ATOM 705 C CA . LEU A 1 95 ? 7.770 16.188 28.177 1.00 111.35 94 LEU A CA 1
ATOM 706 C C . LEU A 1 95 ? 8.922 16.613 29.077 1.00 106.41 94 LEU A C 1
ATOM 707 O O . LEU A 1 95 ? 8.890 16.367 30.287 1.00 110.01 94 LEU A O 1
ATOM 712 N N . LEU A 1 96 ? 9.923 17.262 28.494 1.00 99.00 95 LEU A N 1
ATOM 713 C CA . LEU A 1 96 ? 10.828 18.098 29.261 1.00 97.17 95 LEU A CA 1
ATOM 714 C C . LEU A 1 96 ? 10.276 19.525 29.264 1.00 96.67 95 LEU A C 1
ATOM 715 O O . LEU A 1 96 ? 9.802 20.011 28.233 1.00 110.28 95 LEU A O 1
ATOM 720 N N . ALA A 1 97 ? 10.258 20.168 30.428 1.00 79.54 96 ALA A N 1
ATOM 721 C CA . ALA A 1 97 ? 9.780 21.539 30.529 1.00 78.80 96 ALA A CA 1
ATOM 722 C C . ALA A 1 97 ? 10.874 22.435 31.079 1.00 82.90 96 ALA A C 1
ATOM 723 O O . ALA A 1 97 ? 11.429 22.150 32.146 1.00 86.55 96 ALA A O 1
ATOM 725 N N . LEU A 1 98 ? 11.167 23.519 30.352 1.00 77.34 97 LEU A N 1
ATOM 726 C CA . LEU A 1 98 ? 12.083 24.566 30.788 1.00 76.35 97 LEU A CA 1
ATOM 727 C C . LEU A 1 98 ? 11.367 25.900 30.723 1.00 83.07 97 LEU A C 1
ATOM 728 O O . LEU A 1 98 ? 10.940 26.320 29.640 1.00 87.37 97 LEU A O 1
ATOM 733 N N . ARG A 1 99 ? 11.263 26.589 31.853 1.00 79.09 98 ARG A N 1
ATOM 734 C CA . ARG A 1 99 ? 10.854 27.975 31.771 1.00 73.98 98 ARG A CA 1
ATOM 735 C C . ARG A 1 99 ? 12.035 28.823 31.321 1.00 73.32 98 ARG A C 1
ATOM 736 O O . ARG A 1 99 ? 13.196 28.547 31.673 1.00 74.12 98 ARG A O 1
ATOM 744 N N . PHE A 1 100 ? 11.717 29.831 30.505 1.00 75.50 99 PHE A N 1
ATOM 745 C CA . PHE A 1 100 ? 12.637 30.765 29.854 1.00 79.07 99 PHE A CA 1
ATOM 746 C C . PHE A 1 100 ? 12.074 32.194 29.962 1.00 84.17 99 PHE A C 1
ATOM 747 O O . PHE A 1 100 ? 11.115 32.567 29.258 1.00 78.37 99 PHE A O 1
ATOM 755 N N . PRO A 1 101 ? 12.629 33.020 30.839 1.00 90.06 100 PRO A N 1
ATOM 756 C CA . PRO A 1 101 ? 12.052 34.343 31.065 1.00 83.08 100 PRO A CA 1
ATOM 757 C C . PRO A 1 101 ? 12.530 35.344 30.024 1.00 86.42 100 PRO A C 1
ATOM 758 O O . PRO A 1 101 ? 13.607 35.213 29.442 1.00 87.70 100 PRO A O 1
ATOM 762 N N . LEU A 1 102 ? 11.727 36.402 29.846 1.00 96.17 101 LEU A N 1
ATOM 763 C CA . LEU A 1 102 ? 11.936 37.302 28.719 1.00 94.02 101 LEU A CA 1
ATOM 764 C C . LEU A 1 102 ? 12.691 38.581 29.035 1.00 97.85 101 LEU A C 1
ATOM 765 O O . LEU A 1 102 ? 13.126 39.245 28.093 1.00 110.71 101 LEU A O 1
ATOM 770 N N . ASP A 1 103 ? 12.871 38.979 30.287 1.00 97.70 102 ASP A N 1
ATOM 771 C CA . ASP A 1 103 ? 13.726 40.145 30.489 1.00 121.11 102 ASP A CA 1
ATOM 772 C C . ASP A 1 103 ? 15.189 39.737 30.374 1.00 123.70 102 ASP A C 1
ATOM 773 O O . ASP A 1 103 ? 15.592 38.664 30.828 1.00 120.04 102 ASP A O 1
ATOM 778 N N . ASP A 1 104 ? 15.974 40.587 29.715 1.00 139.00 103 ASP A N 1
ATOM 779 C CA . ASP A 1 104 ? 17.385 40.318 29.433 1.00 139.55 103 ASP A CA 1
ATOM 780 C C . ASP A 1 104 ? 17.553 39.074 28.556 1.00 126.92 103 ASP A C 1
ATOM 781 O O . ASP A 1 104 ? 18.603 38.431 28.542 1.00 131.51 103 ASP A O 1
ATOM 786 N N . ALA A 1 105 ? 16.516 38.757 27.791 1.00 106.08 104 ALA A N 1
ATOM 787 C CA . ALA A 1 105 ? 16.563 37.658 26.842 1.00 96.89 104 ALA A CA 1
ATOM 788 C C . ALA A 1 105 ? 17.312 38.053 25.578 1.00 100.37 104 ALA A C 1
ATOM 789 O O . ALA A 1 105 ? 17.222 39.192 25.121 1.00 115.47 104 ALA A O 1
ATOM 791 N N . THR A 1 106 ? 18.049 37.107 25.007 1.00 96.17 105 THR A N 1
ATOM 792 C CA . THR A 1 106 ? 18.855 37.332 23.811 1.00 98.48 105 THR A CA 1
ATOM 793 C C . THR A 1 106 ? 18.763 36.124 22.892 1.00 94.90 105 THR A C 1
ATOM 794 O O . THR A 1 106 ? 18.579 34.990 23.365 1.00 94.85 105 THR A O 1
ATOM 798 N N . PRO A 1 107 ? 18.904 36.329 21.573 1.00 104.81 106 PRO A N 1
ATOM 799 C CA . PRO A 1 107 ? 18.990 35.177 20.657 1.00 105.84 106 PRO A CA 1
ATOM 800 C C . PRO A 1 107 ? 19.970 34.083 21.077 1.00 110.44 106 PRO A C 1
ATOM 801 O O . PRO A 1 107 ? 19.636 32.893 20.967 1.00 103.78 106 PRO A O 1
ATOM 805 N N . GLU A 1 108 ? 21.167 34.424 21.570 1.00 114.04 107 GLU A N 1
ATOM 806 C CA . GLU A 1 108 ? 22.068 33.347 21.981 1.00 106.23 107 GLU A CA 1
ATOM 807 C C . GLU A 1 108 ? 21.540 32.634 23.210 1.00 112.00 107 GLU A C 1
ATOM 808 O O . GLU A 1 108 ? 21.745 31.428 23.343 1.00 112.59 107 GLU A O 1
ATOM 810 N N . LYS A 1 109 ? 20.827 33.340 24.101 1.00 106.84 108 LYS A N 1
ATOM 811 C CA . LYS A 1 109 ? 20.280 32.693 25.302 1.00 97.08 108 LYS A CA 1
ATOM 812 C C . LYS A 1 109 ? 19.148 31.745 24.950 1.00 92.66 108 LYS A C 1
ATOM 813 O O . LYS A 1 109 ? 19.046 30.652 25.519 1.00 97.97 108 LYS A O 1
ATOM 819 N N . LEU A 1 110 ? 18.310 32.126 24.000 1.00 88.32 109 LEU A N 1
ATOM 820 C CA . LEU A 1 110 ? 17.267 31.213 23.553 1.00 92.96 109 LEU A CA 1
ATOM 821 C C . LEU A 1 110 ? 17.885 29.990 22.883 1.00 90.79 109 LEU A C 1
ATOM 822 O O . LEU A 1 110 ? 17.573 28.841 23.230 1.00 88.74 109 LEU A O 1
ATOM 827 N N . GLU A 1 111 ? 18.800 30.223 21.953 1.00 101.57 110 GLU A N 1
ATOM 828 C CA . GLU A 1 111 ? 19.547 29.122 21.356 1.00 108.53 110 GLU A CA 1
ATOM 829 C C . GLU A 1 111 ? 20.180 28.225 22.415 1.00 109.46 110 GLU A C 1
ATOM 830 O O . GLU A 1 111 ? 20.096 26.999 22.319 1.00 111.59 110 GLU A O 1
ATOM 836 N N . ASN A 1 112 ? 20.791 28.816 23.449 1.00 104.43 111 ASN A N 1
ATOM 837 C CA . ASN A 1 112 ? 21.462 28.012 24.465 1.00 100.46 111 ASN A CA 1
ATOM 838 C C . ASN A 1 112 ? 20.483 27.076 25.139 1.00 101.93 111 ASN A C 1
ATOM 839 O O . ASN A 1 112 ? 20.737 25.874 25.277 1.00 106.02 111 ASN A O 1
ATOM 844 N N . GLU A 1 113 ? 19.332 27.608 25.528 1.00 95.34 112 GLU A N 1
ATOM 845 C CA . GLU A 1 113 ? 18.416 26.813 26.323 1.00 89.61 112 GLU A CA 1
ATOM 846 C C . GLU A 1 113 ? 17.686 25.797 25.469 1.00 94.84 112 GLU A C 1
ATOM 847 O O . GLU A 1 113 ? 17.455 24.672 25.928 1.00 101.92 112 GLU A O 1
ATOM 853 N N . ILE A 1 114 ? 17.330 26.147 24.226 1.00 97.53 113 ILE A N 1
ATOM 854 C CA . ILE A 1 114 ? 16.720 25.148 23.338 1.00 97.31 113 ILE A CA 1
ATOM 855 C C . ILE A 1 114 ? 17.559 23.867 23.303 1.00 97.57 113 ILE A C 1
ATOM 856 O O . ILE A 1 114 ? 17.076 22.778 23.644 1.00 95.55 113 ILE A O 1
ATOM 861 N N . GLU A 1 115 ? 18.844 23.985 22.964 1.00 94.96 114 GLU A N 1
ATOM 862 C CA . GLU A 1 115 ? 19.666 22.784 22.944 1.00 99.72 114 GLU A CA 1
ATOM 863 C C . GLU A 1 115 ? 19.822 22.169 24.331 1.00 103.21 114 GLU A C 1
ATOM 864 O O . GLU A 1 115 ? 20.115 20.970 24.423 1.00 114.36 114 GLU A O 1
ATOM 870 N N . VAL A 1 116 ? 19.627 22.935 25.416 1.00 92.04 115 VAL A N 1
ATOM 871 C CA . VAL A 1 116 ? 19.627 22.291 26.732 1.00 86.48 115 VAL A CA 1
ATOM 872 C C . VAL A 1 116 ? 18.535 21.257 26.776 1.00 92.75 115 VAL A C 1
ATOM 873 O O . VAL A 1 116 ? 18.751 20.121 27.220 1.00 104.99 115 VAL A O 1
ATOM 877 N N . VAL A 1 117 ? 17.363 21.611 26.258 1.00 89.24 116 VAL A N 1
ATOM 878 C CA . VAL A 1 117 ? 16.283 20.641 26.136 1.00 92.02 116 VAL A CA 1
ATOM 879 C C . VAL A 1 117 ? 16.680 19.502 25.199 1.00 104.71 116 VAL A C 1
ATOM 880 O O . VAL A 1 117 ? 16.342 18.338 25.448 1.00 115.58 116 VAL A O 1
ATOM 884 N N . VAL A 1 118 ? 17.448 19.791 24.145 1.00 99.31 117 VAL A N 1
ATOM 885 C CA . VAL A 1 118 ? 17.868 18.702 23.266 1.00 106.26 117 VAL A CA 1
ATOM 886 C C . VAL A 1 118 ? 18.827 17.764 23.982 1.00 110.37 117 VAL A C 1
ATOM 887 O O . VAL A 1 118 ? 18.640 16.545 23.947 1.00 111.01 117 VAL A O 1
ATOM 891 N N . LYS A 1 119 ? 19.859 18.296 24.651 1.00 108.63 118 LYS A N 1
ATOM 892 C CA . LYS A 1 119 ? 20.783 17.381 25.335 1.00 107.84 118 LYS A CA 1
ATOM 893 C C . LYS A 1 119 ? 20.085 16.636 26.465 1.00 113.96 118 LYS A C 1
ATOM 894 O O . LYS A 1 119 ? 20.496 15.524 26.821 1.00 115.64 118 LYS A O 1
ATOM 900 N N . SER A 1 120 ? 19.040 17.237 27.046 1.00 106.71 119 SER A N 1
ATOM 901 C CA . SER A 1 120 ? 18.232 16.517 28.019 1.00 100.21 119 SER A CA 1
ATOM 902 C C . SER A 1 120 ? 17.468 15.394 27.343 1.00 101.88 119 SER A C 1
ATOM 903 O O . SER A 1 120 ? 17.486 14.252 27.807 1.00 105.39 119 SER A O 1
ATOM 906 N N . MET A 1 121 ? 16.802 15.696 26.236 1.00 96.20 120 MET A N 1
ATOM 907 C CA . MET A 1 121 ? 16.110 14.646 25.499 1.00 106.37 120 MET A CA 1
ATOM 908 C C . MET A 1 121 ? 17.079 13.610 24.937 1.00 113.62 120 MET A C 1
ATOM 909 O O . MET A 1 121 ? 16.711 12.446 24.741 1.00 113.01 120 MET A O 1
ATOM 914 N N . GLU A 1 122 ? 18.299 14.035 24.617 1.00 122.63 121 GLU A N 1
ATOM 915 C CA . GLU A 1 122 ? 19.324 13.119 24.127 1.00 128.50 121 GLU A CA 1
ATOM 916 C C . GLU A 1 122 ? 19.785 12.201 25.249 1.00 121.58 121 GLU A C 1
ATOM 917 O O . GLU A 1 122 ? 19.663 10.972 25.166 1.00 128.82 121 GLU A O 1
ATOM 923 N N . ASN A 1 123 ? 20.249 12.793 26.345 1.00 110.36 122 ASN A N 1
ATOM 924 C CA . ASN A 1 123 ? 20.873 12.040 27.421 1.00 115.33 122 ASN A CA 1
ATOM 925 C C . ASN A 1 123 ? 19.871 11.276 28.288 1.00 113.63 122 ASN A C 1
ATOM 926 O O . ASN A 1 123 ? 20.301 10.469 29.122 1.00 113.02 122 ASN A O 1
ATOM 931 N N . LEU A 1 124 ? 18.565 11.461 28.061 1.00 106.80 123 LEU A N 1
ATOM 932 C CA . LEU A 1 124 ? 17.546 10.923 28.963 1.00 98.77 123 LEU A CA 1
ATOM 933 C C . LEU A 1 124 ? 17.733 9.435 29.222 1.00 111.92 123 LEU A C 1
ATOM 934 O O . LEU A 1 124 ? 17.669 8.991 30.375 1.00 115.95 123 LEU A O 1
ATOM 939 N N . TYR A 1 125 ? 17.945 8.636 28.171 1.00 114.03 124 TYR A N 1
ATOM 940 C CA . TYR A 1 125 ? 18.101 7.210 28.427 1.00 117.11 124 TYR A CA 1
ATOM 941 C C . TYR A 1 125 ? 19.342 6.916 29.262 1.00 114.72 124 TYR A C 1
ATOM 942 O O . TYR A 1 125 ? 19.385 5.893 29.946 1.00 121.64 124 TYR A O 1
ATOM 951 N N . LEU A 1 126 ? 20.347 7.785 29.239 1.00 118.16 125 LEU A N 1
ATOM 952 C CA . LEU A 1 126 ? 21.510 7.579 30.093 1.00 119.88 125 LEU A CA 1
ATOM 953 C C . LEU A 1 126 ? 21.221 7.922 31.542 1.00 119.15 125 LEU A C 1
ATOM 954 O O . LEU A 1 126 ? 21.809 7.324 32.445 1.00 128.44 125 LEU A O 1
ATOM 959 N N . VAL A 1 127 ? 20.321 8.874 31.787 1.00 113.80 126 VAL A N 1
ATOM 960 C CA . VAL A 1 127 ? 20.050 9.281 33.150 1.00 112.99 126 VAL A CA 1
ATOM 961 C C . VAL A 1 127 ? 19.182 8.254 33.862 1.00 119.61 126 VAL A C 1
ATOM 962 O O . VAL A 1 127 ? 19.085 8.280 35.092 1.00 121.78 126 VAL A O 1
ATOM 966 N N . LEU A 1 128 ? 18.611 7.306 33.125 1.00 129.04 127 LEU A N 1
ATOM 967 C CA . LEU A 1 128 ? 17.784 6.224 33.643 1.00 139.19 127 LEU A CA 1
ATOM 968 C C . LEU A 1 128 ? 18.563 4.911 33.792 1.00 157.28 127 LEU A C 1
ATOM 969 O O . LEU A 1 128 ? 19.573 4.674 33.125 1.00 161.94 127 LEU A O 1
ATOM 974 N N . HIS A 1 129 ? 18.050 4.041 34.675 1.00 169.42 128 HIS A N 1
ATOM 975 C CA . HIS A 1 129 ? 18.800 2.865 35.122 1.00 189.49 128 HIS A CA 1
ATOM 976 C C . HIS A 1 129 ? 18.827 1.765 34.064 1.00 210.71 128 HIS A C 1
ATOM 977 O O . HIS A 1 129 ? 19.826 1.045 33.928 1.00 217.73 128 HIS A O 1
ATOM 979 N N . ASN A 1 130 ? 17.738 1.601 33.324 1.00 220.77 129 ASN A N 1
ATOM 980 C CA . ASN A 1 130 ? 17.710 0.632 32.237 1.00 234.74 129 ASN A CA 1
ATOM 981 C C . ASN A 1 130 ? 16.957 1.203 31.038 1.00 241.37 129 ASN A C 1
ATOM 982 O O . ASN A 1 130 ? 17.417 2.154 30.401 1.00 241.66 129 ASN A O 1
ATOM 984 N N . GLY B 2 18 ? 13.955 20.724 6.347 1.00 182.59 35 GLY B N 1
ATOM 985 C CA . GLY B 2 18 ? 15.389 20.565 6.212 1.00 182.64 35 GLY B CA 1
ATOM 986 C C . GLY B 2 18 ? 16.066 21.909 6.088 1.00 192.62 35 GLY B C 1
ATOM 987 O O . GLY B 2 18 ? 16.272 22.431 4.993 1.00 207.49 35 GLY B O 1
ATOM 988 N N . HIS B 2 19 ? 16.414 22.482 7.225 1.00 185.28 36 HIS B N 1
ATOM 989 C CA . HIS B 2 19 ? 17.106 23.748 7.231 1.00 182.23 36 HIS B CA 1
ATOM 990 C C . HIS B 2 19 ? 18.428 23.480 7.940 1.00 170.77 36 HIS B C 1
ATOM 991 O O . HIS B 2 19 ? 18.491 22.812 9.000 1.00 166.98 36 HIS B O 1
ATOM 998 N N . LEU B 2 20 ? 19.484 23.984 7.323 1.00 163.57 37 LEU B N 1
ATOM 999 C CA . LEU B 2 20 ? 20.826 23.823 7.825 1.00 152.23 37 LEU B CA 1
ATOM 1000 C C . LEU B 2 20 ? 21.226 25.098 8.532 1.00 149.49 37 LEU B C 1
ATOM 1001 O O . LEU B 2 20 ? 21.040 26.204 7.986 1.00 151.76 37 LEU B O 1
ATOM 1003 N N . ILE B 2 21 ? 21.773 24.893 9.734 1.00 141.52 38 ILE B N 1
ATOM 1004 C CA . ILE B 2 21 ? 22.225 25.892 10.696 1.00 139.29 38 ILE B CA 1
ATOM 1005 C C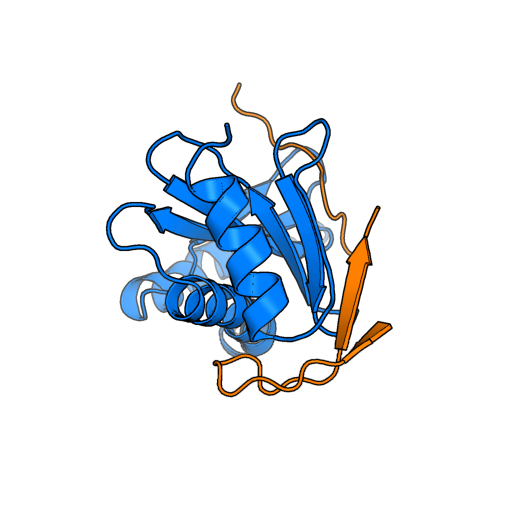 . ILE B 2 21 ? 23.704 26.178 10.578 1.00 151.68 38 ILE B C 1
ATOM 1006 O O . ILE B 2 21 ? 24.493 25.275 10.653 1.00 150.64 38 ILE B O 1
ATOM 1011 N N . SER B 2 22 ? 24.097 27.430 10.436 1.00 174.63 39 SER B N 1
ATOM 1012 C CA . SER B 2 22 ? 25.513 27.744 10.324 1.00 185.33 39 SER B CA 1
ATOM 1013 C C . SER B 2 22 ? 25.793 28.815 11.353 1.00 178.80 39 SER B C 1
ATOM 1014 O O . SER B 2 22 ? 26.226 29.890 11.028 1.00 191.39 39 SER B O 1
ATOM 1017 N N . SER B 2 23 ? 25.556 28.505 12.611 1.00 157.27 40 SER B N 1
ATOM 1018 C CA . SER B 2 23 ? 25.633 29.480 13.685 1.00 145.97 40 SER B CA 1
ATOM 1019 C C . SER B 2 23 ? 26.776 29.152 14.630 1.00 134.87 40 SER B C 1
ATOM 1020 O O . SER B 2 23 ? 27.173 28.000 14.768 1.00 129.66 40 SER B O 1
ATOM 1023 N N . THR B 2 24 ? 27.294 30.197 15.286 1.00 142.62 41 THR B N 1
ATOM 1024 C CA . THR B 2 24 ? 28.228 30.047 16.398 1.00 145.68 41 THR B CA 1
ATOM 1025 C C . THR B 2 24 ? 27.552 29.449 17.615 1.00 145.60 41 THR B C 1
ATOM 1026 O O . THR B 2 24 ? 28.209 28.761 18.402 1.00 144.01 41 THR B O 1
ATOM 1030 N N . GLY B 2 25 ? 26.259 29.682 17.765 1.00 149.00 42 GLY B N 1
ATOM 1031 C CA . GLY B 2 25 ? 25.528 29.276 18.940 1.00 145.71 42 GLY B CA 1
ATOM 1032 C C . GLY B 2 25 ? 25.537 27.789 19.264 1.00 134.91 42 GLY B C 1
ATOM 1033 O O . GLY B 2 25 ? 26.081 26.953 18.548 1.00 135.26 42 GLY B O 1
ATOM 1034 N N . ALA B 2 26 ? 24.890 27.463 20.373 1.00 123.19 43 ALA B N 1
ATOM 1035 C CA . ALA B 2 26 ? 24.989 26.138 20.960 1.00 114.96 43 ALA B CA 1
ATOM 1036 C C . ALA B 2 26 ? 24.245 25.088 20.202 1.00 111.20 43 ALA B C 1
ATOM 1037 O O . ALA B 2 26 ? 23.974 24.046 20.789 1.00 113.28 43 ALA B O 1
ATOM 1039 N N . LEU B 2 27 ? 23.885 25.324 18.948 1.00 122.73 44 LEU B N 1
ATOM 1040 C CA . LEU B 2 27 ? 23.242 24.324 18.110 1.00 122.61 44 LEU B CA 1
ATOM 1041 C C . LEU B 2 27 ? 24.218 23.836 17.027 1.00 121.92 44 LEU B C 1
ATOM 1042 O O . LEU B 2 27 ? 24.033 24.083 15.832 1.00 119.70 44 LEU B O 1
ATOM 1047 N N . GLY B 2 28 ? 25.267 23.129 17.464 1.00 128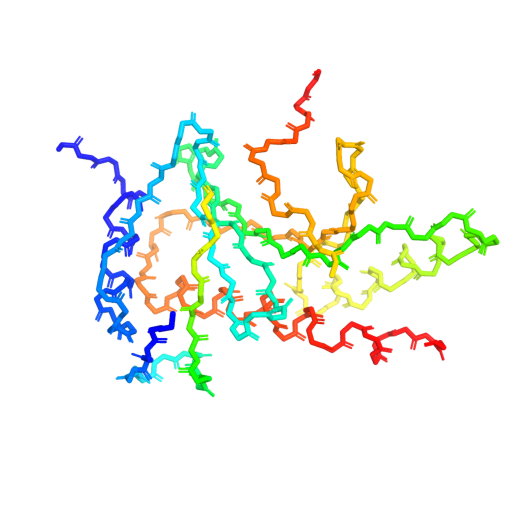.87 45 GLY B N 1
ATOM 1048 C CA . GLY B 2 28 ? 26.256 22.519 16.584 1.00 128.73 45 GLY B CA 1
ATOM 1049 C C . GLY B 2 28 ? 25.723 21.230 16.000 1.00 129.08 45 GLY B C 1
ATOM 1050 O O . GLY B 2 28 ? 26.285 20.147 16.207 1.00 126.92 45 GLY B O 1
ATOM 1051 N N . SER B 2 29 ? 24.633 21.354 15.253 1.00 131.41 46 SER B N 1
ATOM 1052 C CA . SER B 2 29 ? 23.810 20.225 14.866 1.00 141.20 46 SER B CA 1
ATOM 1053 C C . SER B 2 29 ? 23.298 20.491 13.462 1.00 145.89 46 SER B C 1
ATOM 1054 O O . SER B 2 29 ? 23.279 21.632 13.006 1.00 144.82 46 SER B O 1
ATOM 1057 N N . ARG B 2 30 ? 22.880 19.432 12.773 1.00 156.23 47 ARG B N 1
ATOM 1058 C CA . ARG B 2 30 ? 22.830 19.515 11.318 1.00 163.86 47 ARG B CA 1
ATOM 1059 C C . ARG B 2 30 ? 21.590 20.244 10.795 1.00 160.41 47 ARG B C 1
ATOM 1060 O O . ARG B 2 30 ? 21.714 21.205 10.024 1.00 156.99 47 ARG B O 1
ATOM 1062 N N . SER B 2 31 ? 20.395 19.763 11.093 1.00 161.26 48 SER B N 1
ATOM 1063 C CA . SER B 2 31 ? 19.225 20.409 10.509 1.00 171.13 48 SER B CA 1
ATOM 1064 C C . SER B 2 31 ? 18.029 20.529 11.422 1.00 172.22 48 SER B C 1
ATOM 1065 O O . SER B 2 31 ? 17.923 19.779 12.364 1.00 171.18 48 SER B O 1
ATOM 1068 N N . LEU B 2 32 ? 17.129 21.437 11.056 1.00 133.33 49 LEU B N 1
ATOM 1069 C CA . LEU B 2 32 ? 15.890 21.667 11.766 1.00 131.28 49 LEU B CA 1
ATOM 1070 C C . LEU B 2 32 ? 14.725 21.392 10.835 1.00 133.39 49 LEU B C 1
ATOM 1071 O O . LEU B 2 32 ? 14.669 21.932 9.734 1.00 123.12 49 LEU B O 1
ATOM 1076 N N . PHE B 2 33 ? 13.776 20.608 11.302 1.00 142.38 50 PHE B N 1
ATOM 1077 C CA . PHE B 2 33 ? 12.604 20.313 10.522 1.00 138.84 50 PHE B CA 1
ATOM 1078 C C . PHE B 2 33 ? 11.468 20.924 11.298 1.00 133.18 50 PHE B C 1
ATOM 1079 O O . PHE B 2 33 ? 11.445 20.867 12.522 1.00 135.90 50 PHE B O 1
ATOM 1081 N N . SER B 2 34 ? 10.540 21.525 10.581 1.00 130.11 51 SER B N 1
ATOM 1082 C CA . SER B 2 34 ? 9.410 22.175 11.197 1.00 130.94 51 SER B CA 1
ATOM 1083 C C . SER B 2 34 ? 8.155 21.343 11.060 1.00 138.62 51 SER B C 1
ATOM 1084 O O . SER B 2 34 ? 7.782 20.931 9.961 1.00 138.54 51 SER B O 1
ATOM 1087 N N . PRO B 2 35 ? 7.489 21.103 12.253 1.00 147.51 52 PRO B N 1
ATOM 1088 C CA . PRO B 2 35 ? 6.283 20.288 12.141 1.00 155.84 52 PRO B CA 1
ATOM 1089 C C . PRO B 2 35 ? 5.063 21.179 12.168 1.00 162.32 52 PRO B C 1
ATOM 1090 O O . PRO B 2 35 ? 4.866 21.971 13.086 1.00 161.54 52 PRO B O 1
ATOM 1094 N N . LEU B 2 36 ? 4.236 21.023 11.148 1.00 169.77 53 LEU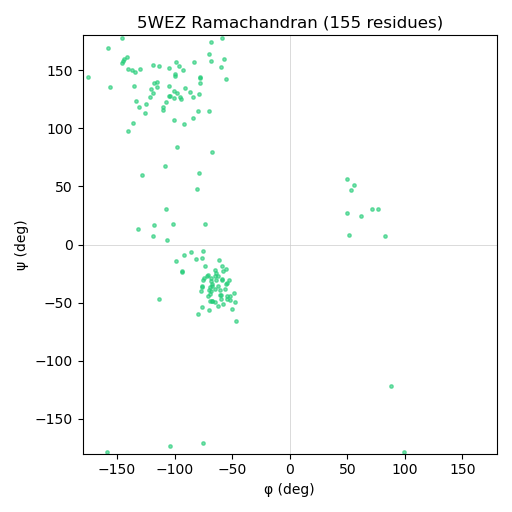 B N 1
ATOM 1095 C CA . LEU B 2 36 ? 3.063 21.868 10.941 1.00 170.99 53 LEU B CA 1
ATOM 1096 C C . LEU B 2 36 ? 2.132 21.891 12.165 1.00 168.37 53 LEU B C 1
ATOM 1097 O O . LEU B 2 36 ? 1.652 22.947 12.596 1.00 160.71 53 LEU B O 1
ATOM 1099 N N . ASP B 2 48 ? 8.083 8.660 17.154 1.00 151.30 65 ASP B N 1
ATOM 1100 C CA . ASP B 2 48 ? 6.649 8.605 17.432 1.00 164.58 65 ASP B CA 1
ATOM 1101 C C . ASP B 2 48 ? 6.313 9.619 18.499 1.00 178.52 65 ASP B C 1
ATOM 1102 O O . ASP B 2 48 ? 6.152 9.260 19.672 1.00 185.65 65 ASP B O 1
ATOM 1104 N N . ILE B 2 49 ? 6.202 10.887 18.097 1.00 180.38 66 ILE B N 1
ATOM 1105 C CA . ILE B 2 49 ? 6.196 12.012 19.022 1.00 183.75 66 ILE B CA 1
ATOM 1106 C C . ILE B 2 49 ? 5.064 12.969 18.663 1.00 188.93 66 ILE B C 1
ATOM 1107 O O . ILE B 2 49 ? 5.024 13.484 17.540 1.00 183.10 66 ILE B O 1
ATOM 1112 N N . PRO B 2 50 ? 4.167 13.257 19.586 1.00 202.23 67 PRO B N 1
ATOM 1113 C CA . PRO B 2 50 ? 3.015 14.110 19.281 1.00 202.96 67 PRO B CA 1
ATOM 1114 C C . PRO B 2 50 ? 3.190 15.561 18.798 1.00 194.99 67 PRO B C 1
ATOM 1115 O O . PRO B 2 50 ? 2.414 15.926 17.924 1.00 194.53 67 PRO B O 1
ATOM 1119 N N . GLY B 2 51 ? 4.125 16.361 19.295 1.00 187.85 68 GLY B N 1
ATOM 1120 C CA . GLY B 2 51 ? 4.235 17.725 18.791 1.00 177.58 68 GLY B CA 1
ATOM 1121 C C . GLY B 2 51 ? 2.923 18.465 18.925 1.00 175.77 68 GLY B C 1
ATOM 1122 O O . GLY B 2 51 ? 2.420 19.076 17.998 1.00 173.60 68 GLY B O 1
ATOM 1123 N N . LEU B 2 52 ? 2.392 18.411 20.130 1.00 178.00 69 LEU B N 1
ATOM 1124 C CA . LEU B 2 52 ? 1.115 18.979 20.510 1.00 176.30 69 LEU B CA 1
ATOM 1125 C C . LEU B 2 52 ? 0.984 20.465 20.312 1.00 181.04 69 LEU B C 1
ATOM 1126 O O . LEU B 2 52 ? 1.964 21.184 20.311 1.00 182.79 69 LEU B O 1
ATOM 1131 N N . PRO B 2 53 ? -0.306 20.916 20.092 1.00 183.53 70 PRO B N 1
ATOM 1132 C CA . PRO B 2 53 ? -0.441 22.358 19.949 1.00 183.09 70 PRO B CA 1
ATOM 1133 C C . PRO B 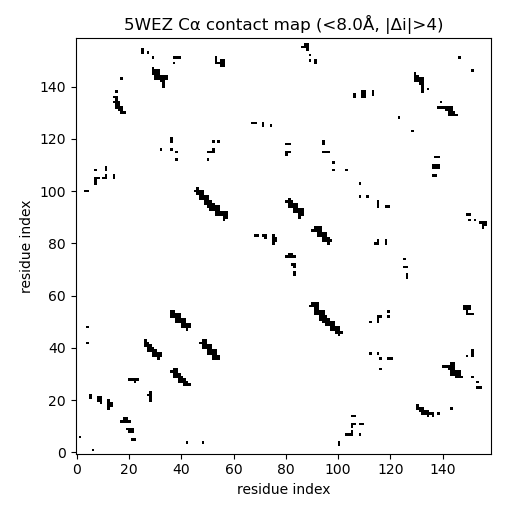2 53 ? -1.081 22.918 21.209 1.00 191.67 70 PRO B C 1
ATOM 1134 O O . PRO B 2 53 ? -1.367 24.105 21.257 1.00 200.62 70 PRO B O 1
ATOM 1138 N N . THR B 2 54 ? -1.328 22.083 22.211 1.00 185.21 71 THR B N 1
ATOM 1139 C CA . THR B 2 54 ? -1.904 22.604 23.449 1.00 175.70 71 THR B CA 1
ATOM 1140 C C . THR B 2 54 ? -1.988 21.503 24.493 1.00 172.74 71 THR B C 1
ATOM 1141 O O . THR B 2 54 ? -2.223 20.336 24.175 1.00 178.49 71 THR B O 1
ATOM 1145 N N . ASN B 2 55 ? -1.768 21.902 25.745 1.00 170.36 72 ASN B N 1
ATOM 1146 C CA . ASN B 2 55 ? -1.820 21.157 26.992 1.00 180.77 72 ASN B CA 1
ATOM 1147 C C . ASN B 2 55 ? -2.897 21.754 27.898 1.00 197.90 72 ASN B C 1
ATOM 1148 O O . ASN B 2 55 ? -3.216 22.941 27.777 1.00 201.13 72 ASN B O 1
ATOM 1153 N N . PRO B 2 56 ? -3.474 20.971 28.812 1.00 210.89 73 PRO B N 1
ATOM 1154 C CA . PRO B 2 56 ? -4.617 21.463 29.597 1.00 220.46 73 PRO B CA 1
ATOM 1155 C C . PRO B 2 56 ? -4.187 22.367 30.743 1.00 224.03 73 PRO B C 1
ATOM 1156 O O . PRO B 2 56 ? -3.503 21.936 31.678 1.00 224.23 73 PRO B O 1
ATOM 1160 N N . SER B 2 57 ? -4.584 23.642 30.664 1.00 225.18 74 SER B N 1
ATOM 1161 C CA . SER B 2 57 ? -4.507 24.522 31.827 1.00 227.95 74 SER B CA 1
ATOM 1162 C C . SER B 2 57 ? -5.515 24.104 32.887 1.00 227.53 74 SER B C 1
ATOM 1163 O O . SER B 2 57 ? -5.238 24.182 34.092 1.00 227.09 74 SER B O 1
ATOM 1166 N N . ARG B 2 58 ? -6.685 23.648 32.448 1.00 226.08 75 ARG B N 1
ATOM 1167 C CA . ARG B 2 58 ? -7.790 23.342 33.331 1.00 227.98 75 ARG B CA 1
ATOM 1168 C C . ARG B 2 58 ? -8.953 22.726 32.553 1.00 222.26 75 ARG B C 1
ATOM 1169 O O . ARG B 2 58 ? -8.904 22.602 31.328 1.00 212.08 75 ARG B O 1
#

Sequence (159 aa):
ASSRSELLLDRFAEKIGVGSISFNENRLCSFAIDEIYYISLSDANDEYMMIYGVCGKFPTDNPNFALEILNANLWFAENGGPYLCYESGAQSLLLALRFPLDDATPEKLENEIEVVVKSMENLYLVLHNGHLISSTGALGSRSLFSPLDIPGLPTNPSR

Radius of gyration: 15.44 Å; Cα contacts (8 Å, |Δi|>4): 289; chains: 2; bounding box: 36×48×35 Å

CATH classification: 3.30.1460.10

InterPro domains:
  IPR010261 Tir chaperone protein (CesT) family [PF05932] (8-123)

Organism: Escherichia coli O127:H6 (strain E2348/69 / EPEC) (NCBI:txid574521)

Nearest PDB structures (foldseek):
  5wez-assembly1_A  TM=1.008E+00  e=2.854E-25  Escherichia coli O127:H6 str. E2348/69
  5z38-assembly1_A  TM=9.414E-01  e=1.324E-19  Escherichia coli
  1k3e-assembly2_A  TM=7.015E-01  e=1.503E-16  Escherichia coli O157:H7
  1k3e-assembly2_B-2  TM=7.125E-01  e=5.644E-16  Escherichia coli O157:H7
  1jyo-assembly1_D  TM=8.696E-01  e=3.353E-07  Salmonella enterica subsp. enterica serovar Typhimurium

Solvent-accessible surface area: 8764 Å² total; per-residue (Å²): 159,69,66,112,3,61,115,13,2,67,31,3,1,128,68,3,45,3,51,100,32,82,28,59,114,59,106,9,9,20,7,3,7,46,135,107,49,55,2,0,0,13,22,62,58,130,104,57,0,27,0,32,0,0,36,4,68,26,78,109,94,134,59,119,54,36,135,42,14,115,96,4,37,126,110,4,80,166,85,59,13,1,153,11,52,123,12,76,68,28,41,0,15,5,0,12,15,129,9,60,4,85,120,24,57,38,41,97,0,0,66,53,0,23,52,0,9,100,11,21,81,53,20,152,131,37,43,117,133,93,86,75,25,106,26,141,14,40,2,85,33,78,39,9,32,80,42,149,127,44,60,26,8,67,79,43,85,121,134

Foldseek 3Di:
DDAQVQVLQQQLCVVVVVHHFGADPQQWTWDADVVQWIWIWHPPDSFKIKIKTWQAAQDDDPVPCVVVLVVLQVVCVVVVAFGFDADDPRNIIIGIDIGTDVVDHSVNVVVNNVSSVVCSVCVVVSTDD/DAADDDPDPPPDGDDDDDCVDDPDPDDDPD

GO terms:
  GO:0005515 protein binding (F, IPI)

Secondary structure (DSSP, 8-state):
---HHHHHHHHHHHHHT-------TTSEEEEEETTTEEEEEE--SSSEEEEEEEEEE---SS-TTHHHHHHHHHHHHHHT--EEEE-SSS-EEEEEEEEE-TT--HHHHHHHHHHHHHHHHHHHHHS--/-EE---SSS--SSEEE--------S-----

B-factor: mean 130.71, std 36.44, range [63.84, 241.66]